Protein AF-A0A9D1LX96-F1 (afdb_monomer_lite)

Organism: NCBI:txid2840860

Foldseek 3Di:
DDKDKDKDKAFPVCQVVLVVQLCVLPVPFKDKAACLCVQVVCCVPVVDNDDDPVSVPDDNRIMMIIGIHDPVDDVVVSVVSSVVVVVVVD

Secondary structure (DSSP, 8-state):
-PPEEEEEEE-GGGHHHHHHHHHTT-SS-EEEE--TTHHHHHHHHH-SS---HHHHTS-SS-EEEEEEE-TTS-HHHHHHHHHHHHHHH-

Radius of gyration: 15.39 Å; chains: 1; bounding box: 33×30×37 Å

Sequence (90 aa):
MEWTEINISVLPQDADKAGDIAQMVVPYGIYIEDYTELEEQVQEIAHIDLIDEELLQKDRSRAIIHVYISPEENPAEAIAFLSERYTAEG

pLDDT: mean 90.58, std 6.86, range [66.56, 97.62]

Structure (mmCIF, N/CA/C/O backbone):
data_AF-A0A9D1LX96-F1
#
_entry.id   AF-A0A9D1LX96-F1
#
loop_
_atom_site.group_PDB
_atom_site.id
_atom_site.type_symbol
_atom_site.label_atom_id
_atom_site.label_alt_id
_atom_site.label_comp_id
_atom_site.label_asym_id
_atom_site.label_entity_id
_atom_site.label_seq_id
_atom_site.pdbx_PDB_ins_code
_atom_site.Cartn_x
_atom_site.Cartn_y
_atom_site.Cartn_z
_atom_site.occupancy
_atom_site.B_iso_or_equiv
_atom_site.auth_seq_id
_atom_site.auth_comp_id
_atom_site.auth_asym_id
_atom_site.auth_atom_id
_atom_site.pdbx_PDB_model_num
ATOM 1 N N . MET A 1 1 ? 15.676 -16.787 -5.382 1.00 69.69 1 MET A N 1
ATOM 2 C CA . MET A 1 1 ? 15.332 -15.604 -6.192 1.00 69.69 1 MET A CA 1
ATOM 3 C C . MET A 1 1 ? 14.776 -14.586 -5.219 1.00 69.69 1 MET A C 1
ATOM 5 O O . MET A 1 1 ? 13.886 -14.955 -4.464 1.00 69.69 1 MET A O 1
ATOM 9 N N . GLU A 1 2 ? 15.377 -13.402 -5.140 1.00 86.44 2 GLU A N 1
ATOM 10 C CA . GLU A 1 2 ? 14.993 -12.361 -4.177 1.00 86.44 2 GLU A CA 1
ATOM 11 C C . GLU A 1 2 ? 14.031 -11.382 -4.848 1.00 86.44 2 GLU A C 1
ATOM 13 O O . GLU A 1 2 ? 14.312 -10.891 -5.938 1.00 86.44 2 GLU A O 1
ATOM 18 N N . TRP A 1 3 ? 12.884 -11.150 -4.217 1.00 91.00 3 TRP A N 1
ATOM 19 C CA . TRP A 1 3 ? 11.929 -10.126 -4.632 1.00 91.00 3 TRP A CA 1
ATOM 20 C C . TRP A 1 3 ? 12.336 -8.790 -4.022 1.00 91.00 3 TRP A C 1
ATOM 22 O O . TRP A 1 3 ? 12.839 -8.755 -2.898 1.00 91.00 3 TRP A O 1
ATOM 32 N N . THR A 1 4 ? 12.114 -7.698 -4.749 1.00 93.81 4 THR A N 1
ATOM 33 C CA . THR A 1 4 ? 12.322 -6.349 -4.207 1.00 93.81 4 THR A CA 1
ATOM 34 C C . THR A 1 4 ? 10.987 -5.785 -3.749 1.00 93.81 4 THR A C 1
ATOM 36 O O . THR A 1 4 ? 10.034 -5.781 -4.518 1.00 93.81 4 THR A O 1
ATOM 39 N N . GLU A 1 5 ? 10.915 -5.299 -2.515 1.00 95.12 5 GLU A N 1
ATOM 40 C CA . GLU A 1 5 ? 9.738 -4.598 -2.001 1.00 95.12 5 GLU A CA 1
ATOM 41 C C . GLU A 1 5 ? 9.945 -3.083 -2.102 1.00 95.12 5 GLU A C 1
ATOM 43 O O . GLU A 1 5 ? 10.971 -2.549 -1.674 1.00 95.12 5 GLU A O 1
ATOM 48 N N . ILE A 1 6 ? 8.959 -2.390 -2.666 1.00 94.62 6 ILE A N 1
ATOM 49 C CA . ILE A 1 6 ? 8.844 -0.933 -2.651 1.00 94.62 6 ILE A CA 1
ATOM 50 C C . ILE A 1 6 ? 7.690 -0.582 -1.717 1.00 94.62 6 ILE A C 1
ATOM 52 O O . ILE A 1 6 ? 6.579 -1.071 -1.900 1.00 94.62 6 ILE A O 1
ATOM 56 N N . ASN A 1 7 ? 7.951 0.292 -0.748 1.00 96.00 7 ASN A N 1
ATOM 57 C CA . ASN A 1 7 ? 6.959 0.739 0.224 1.00 96.00 7 ASN A CA 1
ATOM 58 C C . ASN A 1 7 ? 6.577 2.194 -0.043 1.00 96.00 7 ASN A C 1
ATOM 60 O O . ASN A 1 7 ? 7.440 3.076 -0.088 1.00 96.00 7 ASN A O 1
ATOM 64 N N . ILE A 1 8 ? 5.281 2.444 -0.201 1.00 94.88 8 ILE A N 1
ATOM 65 C CA . ILE A 1 8 ? 4.722 3.769 -0.480 1.00 94.88 8 ILE A CA 1
ATOM 66 C C . ILE A 1 8 ? 3.846 4.148 0.706 1.00 94.88 8 ILE A C 1
ATOM 68 O O . ILE A 1 8 ? 2.899 3.440 1.026 1.00 94.88 8 ILE A O 1
ATOM 72 N N . SER A 1 9 ? 4.166 5.255 1.374 1.00 96.25 9 SER A N 1
ATOM 73 C CA . SER A 1 9 ? 3.451 5.678 2.579 1.00 96.25 9 SER A CA 1
ATOM 74 C C . SER A 1 9 ? 2.543 6.871 2.304 1.00 96.25 9 SER A C 1
ATOM 76 O O . SER A 1 9 ? 3.015 7.982 2.042 1.00 96.25 9 SER A O 1
ATOM 78 N N . VAL A 1 10 ? 1.237 6.664 2.432 1.00 95.88 10 VAL A N 1
ATOM 79 C CA . VAL A 1 10 ? 0.196 7.653 2.115 1.00 95.88 10 VAL A CA 1
ATOM 80 C C . VAL A 1 10 ? -0.706 7.916 3.316 1.00 95.88 10 VAL A C 1
ATOM 82 O O . VAL A 1 10 ? -0.588 7.259 4.351 1.00 95.88 10 VAL A O 1
ATOM 85 N N . LEU A 1 11 ? -1.582 8.913 3.202 1.00 96.81 11 LEU A N 1
ATOM 86 C CA . LEU A 1 11 ? -2.670 9.076 4.162 1.00 96.81 11 LEU A CA 1
ATOM 87 C C . LEU A 1 11 ? -3.723 7.979 3.921 1.00 96.81 11 LEU A C 1
ATOM 89 O O . LEU A 1 11 ? -3.932 7.624 2.760 1.00 96.81 11 LEU A O 1
ATOM 93 N N . PRO A 1 12 ? -4.404 7.467 4.963 1.00 96.44 12 PRO A N 1
ATOM 94 C CA . PRO A 1 12 ? -5.368 6.375 4.808 1.00 96.44 12 PRO A CA 1
ATOM 95 C C . PRO A 1 12 ? -6.459 6.651 3.768 1.00 96.44 12 PRO A C 1
ATOM 97 O O . PRO A 1 12 ? -6.743 5.801 2.934 1.00 96.44 12 PRO A O 1
ATOM 100 N N . GLN A 1 13 ? -6.992 7.879 3.703 1.00 95.56 13 GLN A N 1
ATOM 101 C CA . GLN A 1 13 ? -8.025 8.214 2.712 1.00 95.56 13 GLN A CA 1
ATOM 102 C C . GLN A 1 13 ? -7.548 8.163 1.249 1.00 95.56 13 GLN A C 1
ATOM 104 O O . GLN A 1 13 ? -8.372 8.161 0.337 1.00 95.56 13 GLN A O 1
ATOM 109 N N . ASP A 1 14 ? -6.233 8.158 1.023 1.00 96.25 14 ASP A N 1
ATOM 110 C CA . ASP A 1 14 ? -5.621 8.079 -0.301 1.00 96.25 14 ASP A CA 1
ATOM 111 C C . ASP A 1 14 ? -5.151 6.649 -0.633 1.00 96.25 14 ASP A C 1
ATOM 113 O O . ASP A 1 14 ? -4.637 6.426 -1.729 1.00 96.25 14 ASP A O 1
ATOM 117 N N . ALA A 1 15 ? -5.312 5.681 0.282 1.00 95.50 15 ALA A N 1
ATOM 118 C CA . ALA A 1 15 ? -4.789 4.320 0.149 1.00 95.50 15 ALA A CA 1
ATOM 119 C C . ALA A 1 15 ? -5.329 3.591 -1.087 1.00 95.50 15 ALA A C 1
ATOM 121 O O . ALA A 1 15 ? -4.538 3.045 -1.854 1.00 95.50 15 ALA A O 1
ATOM 122 N N . ASP A 1 16 ? -6.640 3.648 -1.330 1.00 94.50 16 ASP A N 1
ATOM 123 C CA . ASP A 1 16 ? -7.271 2.999 -2.486 1.00 94.50 16 ASP A CA 1
ATOM 124 C C . ASP A 1 16 ? -6.755 3.576 -3.805 1.00 94.50 16 ASP A C 1
ATOM 126 O O . ASP A 1 16 ? -6.245 2.853 -4.662 1.00 94.50 16 ASP A O 1
ATOM 130 N N . LYS A 1 17 ? -6.790 4.908 -3.933 1.00 95.00 17 LYS A N 1
ATOM 131 C CA . LYS A 1 17 ? -6.258 5.609 -5.108 1.00 95.00 17 LYS A CA 1
ATOM 132 C C . LYS A 1 17 ? -4.780 5.290 -5.310 1.00 95.00 17 LYS A C 1
ATOM 134 O O . LYS A 1 17 ? -4.319 5.122 -6.442 1.00 95.00 17 LYS A O 1
ATOM 139 N N . ALA A 1 18 ? -4.023 5.220 -4.218 1.00 94.75 18 ALA A N 1
ATOM 140 C CA . ALA A 1 18 ? -2.616 4.910 -4.293 1.00 94.75 18 ALA A CA 1
ATOM 141 C C . ALA A 1 18 ? -2.366 3.459 -4.733 1.00 94.75 18 ALA A C 1
ATOM 143 O O . ALA A 1 18 ? -1.477 3.212 -5.553 1.00 94.75 18 ALA A O 1
ATOM 144 N N . GLY A 1 19 ? -3.177 2.523 -4.242 1.00 94.44 19 GLY A N 1
ATOM 145 C CA . GLY A 1 19 ? -3.189 1.121 -4.640 1.00 94.44 19 GLY A CA 1
ATOM 146 C C . GLY A 1 19 ? -3.522 0.933 -6.118 1.00 94.44 19 GLY A C 1
ATOM 147 O O . GLY A 1 19 ? -2.809 0.204 -6.805 1.00 94.44 19 GLY A O 1
ATOM 148 N N . ASP A 1 20 ? -4.525 1.642 -6.638 1.00 94.12 20 ASP A N 1
ATOM 149 C CA . ASP A 1 20 ? -4.906 1.596 -8.057 1.00 94.12 20 ASP A CA 1
ATOM 150 C C . ASP A 1 20 ? -3.739 1.987 -8.976 1.00 94.12 20 ASP A C 1
ATOM 152 O O . ASP A 1 20 ? -3.460 1.317 -9.973 1.00 94.12 20 ASP A O 1
ATOM 156 N N . ILE A 1 21 ? -3.000 3.040 -8.614 1.00 93.75 21 ILE A N 1
ATOM 157 C CA . ILE A 1 21 ? -1.792 3.455 -9.339 1.00 93.7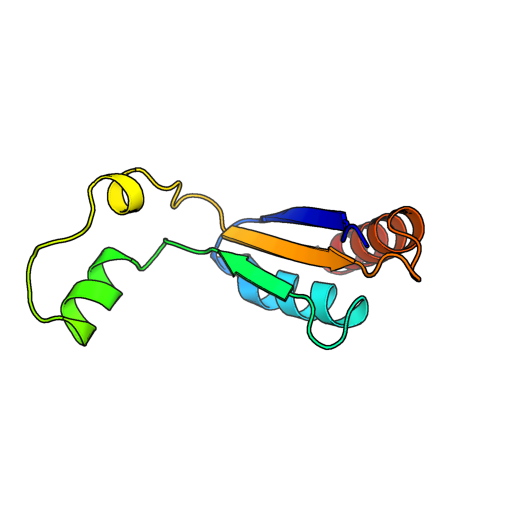5 21 ILE A CA 1
ATOM 158 C C . ILE A 1 21 ? -0.693 2.387 -9.219 1.00 93.75 21 ILE A C 1
ATOM 160 O O . ILE A 1 21 ? -0.014 2.093 -10.205 1.00 93.75 21 ILE A O 1
ATOM 164 N N . ALA A 1 22 ? -0.524 1.776 -8.042 1.00 93.62 22 ALA A N 1
ATOM 165 C CA . ALA A 1 22 ? 0.478 0.733 -7.824 1.00 93.62 22 ALA A CA 1
ATOM 166 C C . ALA A 1 22 ? 0.215 -0.534 -8.659 1.00 93.62 22 ALA A C 1
ATOM 168 O O . ALA A 1 22 ? 1.157 -1.119 -9.201 1.00 93.62 22 ALA A O 1
ATOM 169 N N . GLN A 1 23 ? -1.053 -0.920 -8.842 1.00 92.62 23 GLN A N 1
ATOM 170 C CA . GLN A 1 23 ? -1.442 -2.058 -9.692 1.00 92.62 23 GLN A CA 1
ATOM 171 C C . GLN A 1 23 ? -1.060 -1.874 -11.165 1.00 92.62 23 GLN A C 1
ATOM 173 O O . GLN A 1 23 ? -0.932 -2.852 -11.901 1.00 92.62 23 GLN A O 1
ATOM 178 N N . MET A 1 24 ? -0.841 -0.636 -11.621 1.00 91.44 24 MET A N 1
ATOM 179 C CA . MET A 1 24 ? -0.385 -0.379 -12.990 1.00 91.44 24 MET A CA 1
ATOM 180 C C . MET A 1 24 ? 1.051 -0.863 -13.243 1.00 91.44 24 MET A C 1
ATOM 182 O O . MET A 1 24 ? 1.438 -1.005 -14.403 1.00 91.44 24 MET A O 1
ATOM 186 N N . VAL A 1 25 ? 1.838 -1.086 -12.183 1.00 88.19 25 VAL A N 1
ATOM 187 C CA . VAL A 1 25 ? 3.226 -1.563 -12.271 1.00 88.19 25 VAL A CA 1
ATOM 188 C C . VAL A 1 25 ? 3.299 -3.079 -12.190 1.00 88.19 25 VAL A C 1
ATOM 190 O O . VAL A 1 25 ? 4.013 -3.686 -12.980 1.00 88.19 25 VAL A O 1
ATOM 193 N N . VAL A 1 26 ? 2.550 -3.691 -11.268 1.00 84.19 26 VAL A N 1
ATOM 194 C CA . VAL A 1 26 ? 2.534 -5.146 -11.080 1.00 84.19 26 VAL A CA 1
ATOM 195 C C . VAL A 1 26 ? 1.097 -5.672 -11.020 1.00 84.19 26 VAL A C 1
ATOM 197 O O . VAL A 1 26 ? 0.292 -5.166 -10.241 1.00 84.19 26 VAL A O 1
ATOM 200 N N . PRO A 1 27 ? 0.750 -6.728 -11.779 1.00 72.88 27 PRO A N 1
ATOM 201 C CA . PRO A 1 27 ? -0.638 -7.172 -11.896 1.00 72.88 27 PRO A CA 1
ATOM 202 C C . PRO A 1 27 ? -1.210 -7.810 -10.617 1.00 72.88 27 PRO A C 1
ATOM 204 O O . PRO A 1 27 ? -2.418 -7.762 -10.425 1.00 72.88 27 PRO A O 1
ATOM 207 N N . TYR A 1 28 ? -0.380 -8.405 -9.746 1.00 71.62 28 TYR A N 1
ATOM 208 C CA . TYR A 1 28 ? -0.837 -9.083 -8.512 1.00 71.62 28 TYR A CA 1
ATOM 209 C C . TYR A 1 28 ? 0.147 -8.967 -7.336 1.00 71.62 28 TYR A C 1
ATOM 211 O O . TYR A 1 28 ? 0.050 -9.708 -6.362 1.00 71.62 28 TYR A O 1
ATOM 219 N N . GLY A 1 29 ? 1.131 -8.076 -7.443 1.00 86.88 29 GLY A N 1
ATOM 220 C CA . GLY A 1 29 ? 2.218 -7.943 -6.477 1.00 86.88 29 GLY A CA 1
ATOM 221 C C . GLY A 1 29 ? 1.997 -6.831 -5.461 1.00 86.88 29 GLY A C 1
ATOM 222 O O . GLY A 1 29 ? 2.988 -6.239 -5.059 1.00 86.88 29 GLY A O 1
ATOM 223 N N . ILE A 1 30 ? 0.754 -6.492 -5.092 1.00 93.81 30 ILE A N 1
ATOM 224 C CA . ILE A 1 30 ? 0.502 -5.421 -4.118 1.00 93.81 30 ILE A CA 1
ATOM 225 C C . ILE A 1 30 ? -0.217 -5.899 -2.857 1.00 93.81 30 ILE A C 1
ATOM 227 O O . ILE A 1 30 ? -1.083 -6.771 -2.914 1.00 93.81 30 ILE A O 1
ATOM 231 N N . TYR A 1 31 ? 0.129 -5.290 -1.728 1.00 94.56 31 TYR A N 1
ATOM 232 C CA . TYR A 1 31 ? -0.553 -5.439 -0.446 1.00 94.56 31 TYR A CA 1
ATOM 233 C C . TYR A 1 31 ? -0.726 -4.056 0.192 1.00 94.56 31 TYR A C 1
ATOM 235 O O . TYR A 1 31 ? 0.209 -3.261 0.193 1.00 94.56 31 TYR A O 1
ATOM 243 N N . ILE A 1 32 ? -1.925 -3.754 0.692 1.00 95.25 32 ILE A N 1
ATOM 244 C CA . ILE A 1 32 ? -2.224 -2.492 1.380 1.00 95.25 32 ILE A CA 1
ATOM 245 C C . ILE A 1 32 ? -2.320 -2.794 2.875 1.00 95.25 32 ILE A C 1
ATOM 247 O O . ILE A 1 32 ? -3.189 -3.548 3.306 1.00 95.25 32 ILE A O 1
ATOM 251 N N . GLU A 1 33 ? -1.412 -2.209 3.648 1.00 95.81 33 GLU A N 1
ATOM 252 C CA . GLU A 1 33 ? -1.383 -2.259 5.106 1.00 95.81 33 GLU A CA 1
ATOM 253 C C . GLU A 1 33 ? -2.017 -0.972 5.659 1.00 95.81 33 GLU A C 1
ATOM 255 O O . GLU A 1 33 ? -1.387 0.088 5.662 1.00 95.81 33 GLU A O 1
ATOM 260 N N . ASP A 1 34 ? -3.272 -1.068 6.105 1.00 96.06 34 ASP A N 1
ATOM 261 C CA . ASP A 1 34 ? -4.032 0.018 6.736 1.00 96.06 34 ASP A CA 1
ATOM 262 C C . ASP A 1 34 ? -4.723 -0.493 8.012 1.00 96.06 34 ASP A C 1
ATOM 264 O O . ASP A 1 34 ? -5.528 -1.423 7.970 1.00 96.06 34 ASP A O 1
ATOM 268 N N . TYR A 1 35 ? -4.395 0.113 9.156 1.00 94.38 35 TYR A N 1
ATOM 269 C CA . TYR A 1 35 ? -4.957 -0.238 10.469 1.00 94.38 35 TYR A CA 1
ATOM 270 C C . TYR A 1 35 ? -5.940 0.804 11.009 1.00 94.38 35 TYR A C 1
ATOM 272 O O . TYR A 1 35 ? -6.272 0.770 12.200 1.00 94.38 35 TYR A O 1
ATOM 280 N N . THR A 1 36 ? -6.395 1.743 10.176 1.00 94.38 36 THR A N 1
ATOM 281 C CA . THR A 1 36 ? -7.288 2.835 10.594 1.00 94.38 36 THR A CA 1
ATOM 282 C C . THR A 1 36 ? -8.570 2.307 11.243 1.00 94.38 36 THR A C 1
ATOM 284 O O . THR A 1 36 ? -9.012 2.849 12.253 1.00 94.38 36 THR A O 1
ATOM 287 N N . GLU A 1 37 ? -9.109 1.197 10.737 1.00 90.81 37 GLU A N 1
ATOM 288 C CA . GLU A 1 37 ? -10.361 0.586 11.206 1.00 90.81 37 GLU A CA 1
ATOM 289 C C . GLU A 1 37 ? -10.149 -0.694 12.037 1.00 90.81 37 GLU A C 1
ATOM 291 O O . GLU A 1 37 ? -11.089 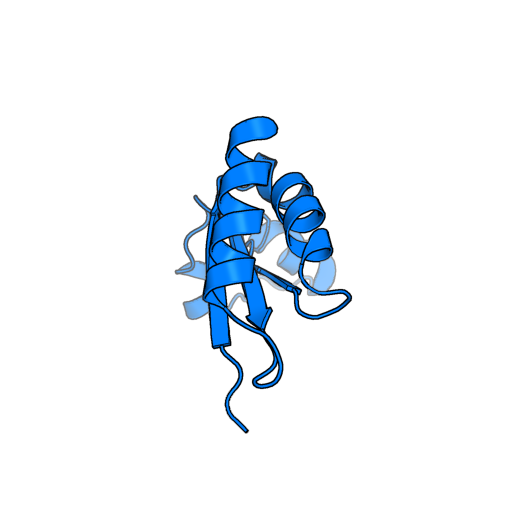-1.451 12.269 1.00 90.81 37 GLU A O 1
ATOM 296 N N . LEU A 1 38 ? -8.921 -0.963 12.503 1.00 90.12 38 LEU A N 1
ATOM 297 C CA . LEU A 1 38 ? -8.554 -2.233 13.150 1.00 90.12 38 LEU A CA 1
ATOM 298 C C . LEU A 1 38 ? -9.513 -2.646 14.283 1.00 90.12 38 LEU A C 1
ATOM 300 O O . LEU A 1 38 ? -9.907 -3.806 14.370 1.00 90.12 38 LEU A O 1
ATOM 304 N N . GLU A 1 39 ? -9.866 -1.719 15.173 1.00 86.12 39 GLU A N 1
ATOM 305 C CA . GLU A 1 39 ? -10.698 -2.027 16.345 1.00 86.12 39 GLU A CA 1
ATOM 306 C C . GLU A 1 39 ? -12.153 -2.322 15.955 1.00 86.12 39 GLU A C 1
ATOM 308 O O . GLU A 1 39 ? -12.732 -3.296 16.439 1.00 86.12 39 GLU A O 1
ATOM 313 N N . GLU A 1 40 ? -12.714 -1.534 15.031 1.00 85.81 40 GLU A N 1
ATOM 314 C CA . GLU A 1 40 ? -14.072 -1.730 14.510 1.00 85.81 40 GLU A CA 1
ATOM 315 C C . GLU A 1 40 ? -14.176 -3.076 13.777 1.00 85.81 40 GLU A C 1
ATOM 317 O O . GLU A 1 40 ? -15.065 -3.878 14.068 1.00 85.81 40 GLU A O 1
ATOM 322 N N . GLN A 1 41 ? -13.202 -3.392 12.917 1.00 84.94 41 GLN A N 1
ATOM 323 C CA . GLN A 1 41 ? -13.160 -4.655 12.176 1.00 84.94 41 GLN A CA 1
ATOM 324 C C . GLN A 1 41 ? -13.021 -5.877 13.098 1.00 84.94 41 GLN A C 1
ATOM 326 O O . GLN A 1 41 ? -13.680 -6.898 12.881 1.00 84.94 41 GLN A O 1
ATOM 331 N N . VAL A 1 42 ? -12.201 -5.804 14.156 1.00 85.06 42 VAL A N 1
ATOM 332 C CA . VAL A 1 42 ? -12.087 -6.914 15.120 1.00 85.06 42 VAL A CA 1
ATOM 333 C C . VAL A 1 42 ? -13.395 -7.114 15.880 1.00 85.06 42 VAL A C 1
ATOM 335 O O . VAL A 1 42 ? -13.822 -8.260 16.061 1.00 85.06 42 VAL A O 1
ATOM 338 N N . GLN A 1 43 ? -14.061 -6.032 16.286 1.00 83.56 43 GLN A N 1
ATOM 339 C CA . GLN A 1 43 ? -15.353 -6.119 16.958 1.00 83.56 43 GLN A CA 1
ATOM 340 C C . GLN A 1 43 ? -16.411 -6.787 16.064 1.00 83.56 43 GLN A C 1
ATOM 342 O O . GLN A 1 43 ? -17.131 -7.670 16.539 1.00 83.56 43 GLN A O 1
ATOM 347 N N . GLU A 1 44 ? -16.475 -6.420 14.781 1.00 83.50 44 GLU A N 1
ATOM 348 C CA . GLU A 1 44 ? -17.423 -6.989 13.814 1.00 83.50 44 GLU A CA 1
ATOM 349 C C . GLU A 1 44 ? -17.172 -8.474 13.518 1.00 83.50 44 GLU A C 1
ATOM 351 O O . GLU A 1 44 ? -18.117 -9.257 13.393 1.00 83.50 44 GLU A O 1
ATOM 356 N N . ILE A 1 45 ? -15.907 -8.887 13.407 1.00 81.19 45 ILE A N 1
ATOM 357 C CA . ILE A 1 45 ? -15.553 -10.251 12.993 1.00 81.19 45 ILE A CA 1
ATOM 358 C C . ILE A 1 45 ? -15.520 -11.198 14.192 1.00 81.19 45 ILE A C 1
ATOM 360 O O . ILE A 1 45 ? -16.106 -12.284 14.162 1.00 81.19 45 ILE A O 1
ATOM 364 N N . ALA A 1 46 ? -14.818 -10.810 15.254 1.00 78.44 46 ALA A N 1
ATOM 365 C CA . ALA A 1 46 ? -14.452 -11.718 16.332 1.00 78.44 46 ALA A CA 1
ATOM 366 C C . ALA A 1 46 ? -15.395 -11.635 17.540 1.00 78.44 46 ALA A C 1
ATOM 368 O O . ALA A 1 46 ? -15.437 -12.583 18.323 1.00 78.44 46 ALA A O 1
ATOM 369 N N . HIS A 1 47 ? -16.171 -10.550 17.684 1.00 76.06 47 HIS A N 1
ATOM 370 C CA . HIS A 1 47 ? -17.075 -10.318 18.822 1.00 76.06 47 HIS A CA 1
ATOM 371 C C . HIS A 1 47 ? -16.395 -10.510 20.199 1.00 76.06 47 HIS A C 1
ATOM 373 O O . HIS A 1 47 ? -17.049 -10.865 21.183 1.00 76.06 47 HIS A O 1
ATOM 379 N N . ILE A 1 48 ? -15.075 -10.308 20.263 1.00 74.88 48 ILE A N 1
ATOM 380 C CA . ILE A 1 48 ? -14.255 -10.368 21.476 1.00 74.88 48 ILE A CA 1
ATOM 381 C C . ILE A 1 48 ? -13.408 -9.100 21.569 1.00 74.88 48 ILE A C 1
ATOM 383 O O . ILE A 1 48 ? -12.920 -8.604 20.558 1.00 74.88 48 ILE A O 1
ATOM 387 N N . ASP A 1 49 ? -13.176 -8.624 22.790 1.00 69.94 49 ASP A N 1
ATOM 388 C CA . ASP A 1 49 ? -12.410 -7.398 23.063 1.00 69.94 49 ASP A CA 1
ATOM 389 C C . ASP A 1 49 ? -10.882 -7.624 23.074 1.00 69.94 49 ASP A C 1
ATOM 391 O O . ASP A 1 49 ? -10.135 -6.840 23.658 1.00 69.94 49 ASP A O 1
ATOM 395 N N . LEU A 1 50 ? -10.395 -8.732 22.500 1.00 83.06 50 LEU A N 1
ATOM 396 C CA . LEU A 1 50 ? -8.978 -9.095 22.542 1.00 83.06 50 LEU A CA 1
ATOM 397 C C . LEU A 1 50 ? -8.314 -8.830 21.189 1.00 83.06 50 LEU A C 1
ATOM 399 O O . LEU A 1 50 ? -8.516 -9.578 20.234 1.00 83.06 50 LEU A O 1
ATOM 403 N N . ILE A 1 51 ? -7.485 -7.790 21.149 1.00 85.56 51 ILE A N 1
ATOM 404 C CA . ILE A 1 51 ? -6.603 -7.455 20.027 1.00 85.56 51 ILE A CA 1
ATOM 405 C C . ILE A 1 51 ? -5.162 -7.661 20.491 1.00 85.56 51 ILE A C 1
ATOM 407 O O . ILE A 1 51 ? -4.833 -7.364 21.640 1.00 85.56 51 ILE A O 1
ATOM 411 N N . ASP A 1 52 ? -4.314 -8.184 19.606 1.00 89.19 52 ASP A N 1
ATOM 412 C CA . ASP A 1 52 ? -2.885 -8.325 19.880 1.00 89.19 52 ASP A CA 1
ATOM 413 C C . ASP A 1 52 ? -2.247 -6.950 20.160 1.00 89.19 52 ASP A C 1
ATOM 415 O O . ASP A 1 52 ? -2.498 -5.979 19.438 1.00 89.19 52 ASP A O 1
ATOM 419 N N . GLU A 1 53 ? -1.415 -6.857 21.200 1.00 89.94 53 GLU A N 1
ATOM 420 C CA . GLU A 1 53 ? -0.730 -5.612 21.557 1.00 89.94 53 GLU A CA 1
ATOM 421 C C . GLU A 1 53 ? 0.154 -5.098 20.413 1.00 89.94 53 GLU A C 1
ATOM 423 O O . GLU A 1 53 ? 0.266 -3.883 20.240 1.00 89.94 53 GLU A O 1
ATOM 428 N N . GLU A 1 54 ? 0.736 -5.986 19.597 1.00 91.25 54 GLU A N 1
ATOM 429 C CA . GLU A 1 54 ? 1.535 -5.583 18.434 1.00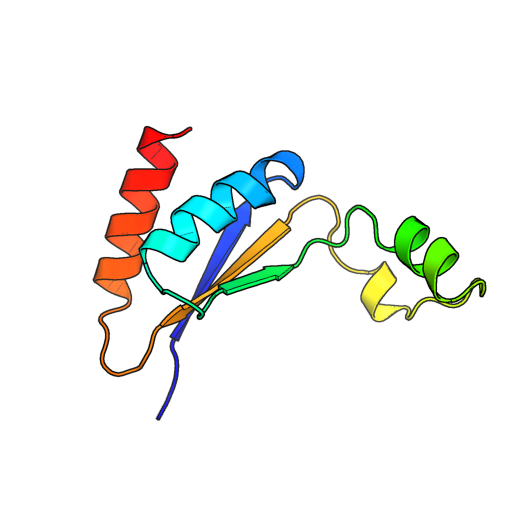 91.25 54 GLU A CA 1
ATOM 430 C C . GLU A 1 54 ? 0.683 -4.873 17.371 1.00 91.25 54 GLU A C 1
ATOM 432 O O . GLU A 1 54 ? 1.144 -3.912 16.754 1.00 91.25 54 GLU A O 1
ATOM 437 N N . LEU A 1 55 ? -0.574 -5.293 17.188 1.00 89.88 55 LEU A N 1
ATOM 438 C CA . LEU A 1 55 ? -1.509 -4.652 16.258 1.00 89.88 55 LEU A CA 1
ATOM 439 C C . LEU A 1 55 ? -1.987 -3.297 16.790 1.00 89.88 55 LEU A C 1
ATOM 441 O O . LEU A 1 55 ? -2.090 -2.338 16.029 1.00 89.88 55 LEU A O 1
ATOM 445 N N . LEU A 1 56 ? -2.215 -3.180 18.102 1.00 90.56 56 LEU A N 1
ATOM 446 C CA . LEU A 1 56 ? -2.589 -1.909 18.736 1.00 90.56 56 LEU A CA 1
ATOM 447 C C . LEU A 1 56 ? -1.482 -0.847 18.654 1.00 90.56 56 LEU A C 1
ATOM 449 O O . LEU A 1 56 ? -1.776 0.350 18.690 1.00 90.56 56 LEU A O 1
ATOM 453 N N . GLN A 1 57 ? -0.221 -1.277 18.549 1.00 93.19 57 GLN A N 1
ATOM 454 C CA . GLN A 1 57 ? 0.946 -0.403 18.406 1.00 93.19 57 GLN A CA 1
ATOM 455 C C . GLN A 1 57 ? 1.218 0.033 16.959 1.00 93.19 57 GLN A C 1
ATOM 457 O O . GLN A 1 57 ? 2.104 0.864 16.738 1.00 93.19 57 GLN A O 1
ATOM 462 N N . LYS A 1 58 ? 0.487 -0.499 15.971 1.00 93.94 58 LYS A N 1
ATOM 463 C CA . LYS A 1 58 ? 0.645 -0.097 14.570 1.00 93.94 58 LYS A CA 1
ATOM 464 C C . LYS A 1 58 ? 0.270 1.371 14.361 1.00 93.94 58 LYS A C 1
ATOM 466 O O . LYS A 1 58 ? -0.630 1.912 15.005 1.00 93.94 58 LYS A O 1
ATOM 471 N N . ASP A 1 59 ? 0.974 2.017 13.434 1.00 93.56 59 ASP A N 1
ATOM 472 C CA . ASP A 1 59 ? 0.680 3.392 13.037 1.00 93.56 59 ASP A CA 1
ATOM 473 C C . ASP A 1 59 ? -0.633 3.435 12.247 1.00 93.56 59 ASP A C 1
ATOM 475 O O . ASP A 1 59 ? -0.751 2.821 11.192 1.00 93.56 59 ASP A O 1
ATOM 479 N N . ARG A 1 60 ? -1.615 4.171 12.774 1.00 94.88 60 ARG A N 1
ATOM 480 C CA . ARG A 1 60 ? -2.928 4.388 12.146 1.00 94.88 60 ARG A CA 1
ATOM 481 C C . ARG A 1 60 ? -3.010 5.713 11.389 1.00 94.88 60 ARG A C 1
ATOM 483 O O . ARG A 1 60 ? -4.042 6.048 10.826 1.00 94.88 60 ARG A O 1
ATOM 490 N N . SER A 1 61 ? -1.947 6.518 11.423 1.00 96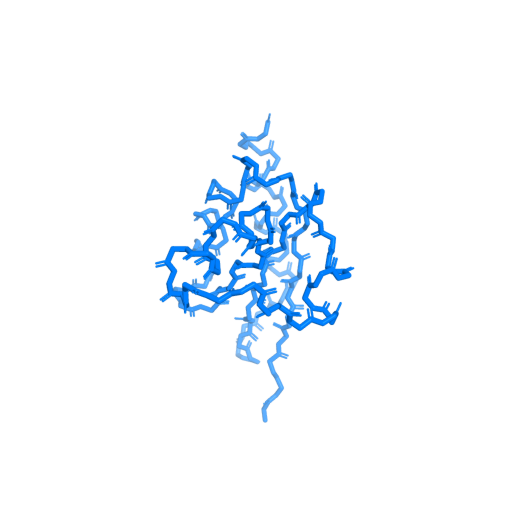.19 61 SER A N 1
ATOM 491 C CA . SER A 1 61 ? -1.908 7.813 10.738 1.00 96.19 61 SER A CA 1
ATOM 492 C C . SER A 1 61 ? -1.549 7.694 9.259 1.00 96.19 61 SER A C 1
ATOM 494 O O . SER A 1 61 ? -1.668 8.677 8.521 1.00 96.19 61 SER A O 1
ATOM 496 N N . ARG A 1 62 ? -1.096 6.512 8.826 1.00 96.50 62 ARG A N 1
ATOM 497 C CA . ARG A 1 62 ? -0.648 6.234 7.463 1.00 96.50 62 ARG A CA 1
ATOM 498 C C . ARG A 1 62 ? -1.081 4.842 7.026 1.00 96.50 62 ARG A C 1
ATOM 500 O O . ARG A 1 62 ? -1.082 3.919 7.831 1.00 96.50 62 ARG A O 1
ATOM 507 N N . ALA A 1 63 ? -1.347 4.709 5.735 1.00 97.19 63 ALA A N 1
ATOM 508 C CA . ALA A 1 63 ? -1.415 3.421 5.061 1.00 97.19 63 ALA A CA 1
ATOM 509 C C . ALA A 1 63 ? -0.107 3.178 4.294 1.00 97.19 63 ALA A C 1
ATOM 511 O O . ALA A 1 63 ? 0.548 4.128 3.835 1.00 97.19 63 ALA A O 1
ATOM 512 N N . ILE A 1 64 ? 0.282 1.912 4.157 1.00 97.62 64 ILE A N 1
ATOM 513 C CA . ILE A 1 64 ? 1.466 1.501 3.398 1.00 97.62 64 ILE A CA 1
ATOM 514 C C . ILE A 1 64 ? 1.027 0.609 2.243 1.00 97.62 64 ILE A C 1
ATOM 516 O O . ILE A 1 64 ? 0.396 -0.422 2.446 1.00 97.62 64 ILE A O 1
ATOM 520 N N . ILE A 1 65 ? 1.387 0.992 1.020 1.00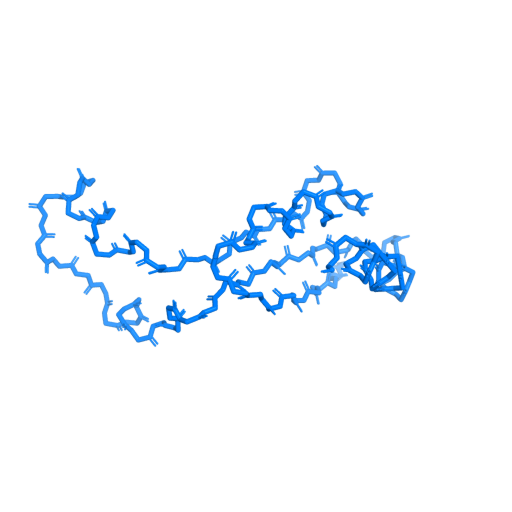 96.12 65 ILE A N 1
ATOM 521 C CA . ILE A 1 65 ? 1.260 0.130 -0.153 1.00 96.12 65 ILE A CA 1
ATOM 522 C C . ILE A 1 65 ? 2.601 -0.567 -0.357 1.00 96.12 65 ILE A C 1
ATOM 524 O O . ILE A 1 65 ? 3.609 0.079 -0.654 1.00 96.12 65 ILE A O 1
ATOM 528 N N . HIS A 1 66 ? 2.590 -1.882 -0.194 1.00 96.88 66 HIS A N 1
ATOM 529 C CA . HIS A 1 66 ? 3.698 -2.782 -0.460 1.00 96.88 66 HIS A CA 1
ATOM 530 C C . HIS A 1 66 ? 3.606 -3.241 -1.909 1.00 96.88 66 HIS A C 1
ATOM 532 O O . HIS A 1 66 ? 2.582 -3.788 -2.315 1.00 96.88 66 HIS A O 1
ATOM 538 N N . VAL A 1 67 ? 4.660 -3.025 -2.690 1.00 95.62 67 VAL A N 1
ATOM 539 C CA . VAL A 1 67 ? 4.745 -3.429 -4.097 1.00 95.62 67 VAL A CA 1
ATOM 540 C C . VAL A 1 67 ? 5.926 -4.378 -4.270 1.00 95.62 67 VAL A C 1
ATOM 542 O O . VAL A 1 67 ? 7.077 -3.997 -4.059 1.00 95.62 67 VAL A O 1
ATOM 545 N N . TYR A 1 68 ? 5.646 -5.615 -4.666 1.00 94.69 68 TYR A N 1
ATOM 546 C CA . TYR A 1 68 ? 6.615 -6.690 -4.838 1.00 94.69 68 TYR A CA 1
ATOM 547 C C . TYR A 1 68 ? 7.031 -6.815 -6.301 1.00 94.69 68 TYR A C 1
ATOM 549 O O . TYR A 1 68 ? 6.252 -7.239 -7.154 1.00 94.69 68 TYR A O 1
ATOM 557 N N . ILE A 1 69 ? 8.288 -6.477 -6.573 1.00 93.19 69 ILE A N 1
ATOM 558 C CA . ILE A 1 69 ? 8.906 -6.508 -7.897 1.00 93.19 69 ILE A CA 1
ATOM 559 C C . ILE A 1 69 ? 9.653 -7.827 -8.084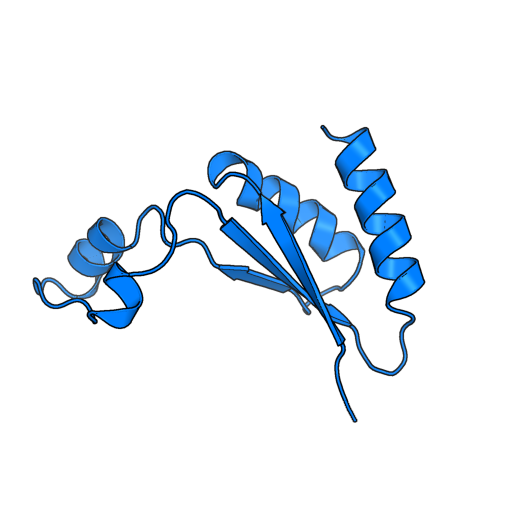 1.00 93.19 69 ILE A C 1
ATOM 561 O O . ILE A 1 69 ? 10.496 -8.202 -7.254 1.00 93.19 69 ILE A O 1
ATOM 565 N N . SER A 1 70 ? 9.340 -8.525 -9.179 1.00 91.69 70 SER A N 1
ATOM 566 C CA . SER A 1 70 ? 10.005 -9.776 -9.541 1.00 91.69 70 SER A CA 1
ATOM 567 C C . SER A 1 70 ? 11.488 -9.527 -9.832 1.00 91.69 70 SER A C 1
ATOM 569 O O . SER A 1 70 ? 11.831 -8.495 -10.405 1.00 91.69 70 SER A O 1
ATOM 571 N N . PRO A 1 71 ? 12.395 -10.471 -9.528 1.00 90.94 71 PRO A N 1
ATOM 572 C CA . PRO A 1 71 ? 13.804 -10.344 -9.909 1.00 90.94 71 PRO A CA 1
ATOM 573 C C . PRO A 1 71 ? 14.058 -10.274 -11.428 1.00 90.94 71 PRO A C 1
ATOM 575 O O . PRO A 1 71 ? 15.184 -9.999 -11.838 1.00 90.94 71 PRO A O 1
ATOM 578 N N . GLU A 1 72 ? 13.050 -10.547 -12.262 1.00 90.88 72 GLU A N 1
ATOM 579 C CA . GLU A 1 72 ? 13.101 -10.365 -13.722 1.00 90.88 72 GLU A CA 1
ATOM 580 C C . GLU A 1 72 ? 12.783 -8.924 -14.163 1.00 90.88 72 GLU A C 1
ATOM 582 O O . GLU A 1 72 ? 13.020 -8.562 -15.316 1.00 90.88 72 GLU A O 1
ATOM 587 N N . GLU A 1 73 ? 12.260 -8.102 -13.255 1.00 89.75 73 GLU A N 1
ATOM 588 C CA . GLU A 1 73 ? 11.863 -6.717 -13.493 1.00 89.75 73 GLU A CA 1
ATOM 589 C C . GLU A 1 73 ? 12.882 -5.737 -12.897 1.00 89.75 73 GLU A C 1
ATOM 591 O O . GLU A 1 73 ? 13.722 -6.095 -12.071 1.00 89.75 73 GLU A O 1
ATOM 596 N N . ASN A 1 74 ? 12.821 -4.471 -13.321 1.00 91.12 74 ASN A N 1
ATOM 597 C CA . ASN A 1 74 ? 13.717 -3.419 -12.850 1.00 91.12 74 ASN A CA 1
ATOM 598 C C . ASN A 1 74 ? 13.021 -2.532 -11.795 1.00 91.12 74 ASN A C 1
ATOM 600 O O . ASN A 1 74 ? 12.175 -1.708 -12.159 1.00 91.12 74 ASN A O 1
ATOM 604 N N . PRO A 1 75 ? 13.401 -2.606 -10.502 1.00 92.69 75 PRO A N 1
ATOM 605 C CA . PRO A 1 75 ? 12.780 -1.793 -9.456 1.00 92.69 75 PRO A CA 1
ATOM 606 C C . PRO A 1 75 ? 12.932 -0.282 -9.675 1.00 92.69 75 PRO A C 1
ATOM 608 O O . PRO A 1 75 ? 12.073 0.491 -9.263 1.00 92.69 75 PRO A O 1
ATOM 611 N N . ALA A 1 76 ? 14.004 0.164 -10.337 1.00 94.19 76 ALA A N 1
ATOM 612 C CA . ALA A 1 76 ? 14.218 1.588 -10.595 1.00 94.19 76 ALA A CA 1
ATOM 613 C C . ALA A 1 76 ? 13.197 2.149 -11.599 1.00 94.19 76 ALA A C 1
ATOM 615 O O . ALA A 1 76 ? 12.735 3.279 -11.441 1.00 94.19 76 ALA A O 1
ATOM 616 N N . GLU A 1 77 ? 12.818 1.356 -12.604 1.00 93.38 77 GLU A N 1
ATOM 617 C CA . GLU A 1 77 ? 11.768 1.722 -13.562 1.00 93.38 77 GLU A CA 1
ATOM 618 C C . GLU A 1 77 ? 10.396 1.766 -12.887 1.00 93.38 77 GLU A C 1
ATOM 620 O O . GLU A 1 77 ? 9.651 2.724 -13.090 1.00 93.38 77 GLU A O 1
ATOM 625 N N . ALA A 1 78 ? 10.108 0.796 -12.011 1.00 93.25 78 ALA A N 1
ATOM 626 C CA . ALA A 1 78 ? 8.904 0.795 -11.184 1.00 93.25 78 ALA A CA 1
ATOM 627 C C . ALA A 1 78 ? 8.802 2.071 -10.332 1.00 93.25 78 ALA A C 1
ATOM 629 O O . ALA A 1 78 ? 7.787 2.763 -10.373 1.00 93.25 78 ALA A O 1
ATOM 630 N N . ILE A 1 79 ? 9.872 2.440 -9.617 1.00 94.31 79 ILE A N 1
ATOM 631 C CA . ILE A 1 79 ? 9.911 3.664 -8.799 1.00 94.31 79 ILE A CA 1
ATOM 632 C C . ILE A 1 79 ? 9.684 4.914 -9.656 1.00 94.31 79 ILE A C 1
ATOM 634 O O . ILE A 1 79 ? 8.919 5.796 -9.257 1.00 94.31 79 ILE A O 1
ATOM 638 N N . ALA A 1 80 ? 10.335 5.008 -10.819 1.00 95.19 80 ALA A N 1
ATOM 639 C CA . ALA A 1 80 ? 10.196 6.160 -11.707 1.00 95.19 80 ALA A CA 1
ATOM 640 C C . ALA A 1 80 ? 8.754 6.308 -12.216 1.00 95.19 80 ALA A C 1
ATOM 642 O O . ALA A 1 80 ? 8.184 7.397 -12.129 1.00 95.19 80 ALA A O 1
ATOM 643 N N . PHE A 1 81 ? 8.149 5.207 -12.668 1.00 94.12 81 PHE A N 1
ATOM 644 C CA . PHE A 1 81 ? 6.765 5.186 -13.134 1.00 94.12 81 PHE A CA 1
ATOM 645 C C . PHE A 1 81 ? 5.787 5.593 -12.025 1.00 94.12 81 PHE A C 1
ATOM 647 O O . PHE A 1 81 ? 4.946 6.467 -12.232 1.00 94.12 81 PHE A O 1
ATOM 654 N N . LEU A 1 82 ? 5.916 5.001 -10.833 1.00 93.88 82 LEU A N 1
ATOM 655 C CA . LEU A 1 82 ? 5.065 5.321 -9.683 1.00 93.88 82 LEU A CA 1
ATOM 656 C C . LEU A 1 82 ? 5.178 6.794 -9.300 1.00 93.88 82 LEU A C 1
ATOM 658 O O . LEU A 1 82 ? 4.167 7.465 -9.118 1.00 93.88 82 LEU A O 1
ATOM 662 N N . SER A 1 83 ? 6.403 7.314 -9.225 1.00 93.44 83 SER A N 1
ATOM 663 C CA . SER A 1 83 ? 6.655 8.711 -8.862 1.00 93.44 83 SER A CA 1
ATOM 664 C C . SER A 1 83 ? 5.980 9.683 -9.832 1.00 93.44 83 SER A C 1
ATOM 666 O O . SER A 1 83 ? 5.361 10.656 -9.398 1.00 93.44 83 SER A O 1
ATOM 668 N N . GLU A 1 84 ? 6.061 9.413 -11.139 1.00 95.44 84 GLU A N 1
ATOM 669 C CA . GLU A 1 84 ? 5.397 10.221 -12.165 1.00 95.44 84 GLU A CA 1
ATOM 670 C C . GLU A 1 84 ? 3.873 10.184 -12.007 1.00 95.44 84 GLU A C 1
ATOM 672 O O . GLU A 1 84 ? 3.230 11.234 -11.980 1.00 95.44 84 GLU A O 1
ATOM 677 N N . ARG A 1 85 ? 3.292 8.990 -11.842 1.00 94.62 85 ARG A N 1
ATOM 678 C CA . ARG A 1 85 ? 1.838 8.820 -11.710 1.00 94.62 85 ARG A CA 1
ATOM 679 C C . ARG A 1 85 ? 1.283 9.450 -10.442 1.00 94.62 85 ARG A C 1
ATOM 681 O O . ARG A 1 85 ? 0.304 10.183 -10.525 1.00 94.62 85 ARG A O 1
ATOM 688 N N . TYR A 1 86 ? 1.923 9.233 -9.297 1.00 92.31 86 TYR A N 1
ATOM 689 C CA . TYR A 1 86 ? 1.494 9.857 -8.045 1.00 92.31 86 TYR A CA 1
ATOM 690 C C . TYR A 1 86 ? 1.588 11.380 -8.092 1.00 92.31 86 TYR A C 1
ATOM 692 O O . TYR A 1 86 ? 0.716 12.053 -7.556 1.00 92.31 86 TYR A O 1
ATOM 700 N N . THR A 1 87 ? 2.600 11.929 -8.769 1.00 92.56 87 THR A N 1
ATOM 701 C CA . THR A 1 87 ? 2.723 13.384 -8.945 1.00 92.56 87 THR A CA 1
ATOM 702 C C . THR A 1 87 ? 1.658 13.940 -9.892 1.00 92.56 87 THR A C 1
ATOM 704 O O . THR A 1 87 ? 1.196 15.055 -9.692 1.00 92.56 87 THR A O 1
ATOM 707 N N . ALA A 1 88 ? 1.277 13.195 -10.932 1.00 92.19 88 ALA A N 1
ATOM 708 C CA . ALA A 1 88 ? 0.259 13.629 -11.888 1.00 92.19 88 ALA A CA 1
ATOM 709 C C . ALA A 1 88 ? -1.166 13.580 -11.314 1.00 92.19 88 ALA A C 1
ATOM 711 O O . ALA A 1 88 ? -2.022 14.355 -11.734 1.00 92.19 88 ALA A O 1
ATOM 712 N N . GLU A 1 89 ? -1.415 12.656 -10.385 1.00 83.94 89 GLU A N 1
ATOM 713 C CA . GLU A 1 89 ? -2.724 12.429 -9.773 1.00 83.94 89 GLU A CA 1
ATOM 714 C C . GLU A 1 89 ? -2.918 13.177 -8.440 1.00 83.94 89 GLU A C 1
ATOM 716 O O . GLU A 1 89 ? -4.045 13.218 -7.943 1.00 83.94 89 GLU A O 1
ATOM 721 N N . GLY A 1 90 ? -1.858 13.733 -7.842 1.00 66.56 90 GLY A N 1
ATOM 722 C CA . GLY A 1 90 ? -1.896 14.531 -6.604 1.00 66.56 90 GLY A CA 1
ATOM 723 C C . GLY A 1 90 ? -2.183 16.010 -6.840 1.00 66.56 90 GLY A C 1
ATOM 724 O O . GLY A 1 90 ? -2.886 16.600 -5.990 1.00 66.56 90 GLY A O 1
#